Protein AF-A0A926KFV3-F1 (afdb_monomer)

Secondary structure (DSSP, 8-state):
---------HHHHHHHHHHHHHHHHHHHHHHTT-HHHHHHHHIIIIIHHHHHHHHHHHHHHHHHHHHTT-

Foldseek 3Di:
DDDPPPPPDV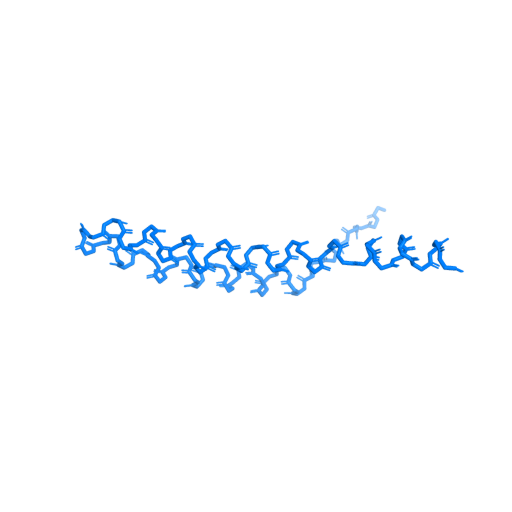CVVVLVVVLVVQLVVLVVCVVVVNNVVSVVSCCVSVVVSVVVVVCVVCVVVVVVVVVVVD

Radius of gyration: 18.04 Å; Cα contacts (8 Å, |Δi|>4): 24; chains: 1; bounding box: 54×16×49 Å

Mean predicted aligned error: 11.39 Å

pLDDT: mean 70.82, std 9.84, range [39.84, 82.62]

Sequence (70 aa):
MAKTFNHKEKGIAFGLTLLGFILCAGLQHFYLGRIFRGLLWFFTGGLFFIGTIYDLFTIGRQVERVNRQM

Solvent-accessible surface area (backbone atoms only — not comparable to full-atom values): 4074 Å² total; per-residue (Å²): 140,81,80,83,78,72,82,77,51,64,65,57,56,53,48,51,51,52,52,51,54,58,53,54,63,26,48,56,36,41,72,71,72,40,47,69,61,15,49,52,51,38,48,62,55,46,50,53,51,53,48,50,55,55,45,63,72,45,46,63,61,52,52,57,55,54,63,71,75,107

Structure (mmCIF, N/CA/C/O backbone):
data_AF-A0A926KFV3-F1
#
_entry.id   AF-A0A926KFV3-F1
#
loop_
_atom_site.group_PDB
_atom_site.id
_atom_site.type_symbol
_atom_site.label_atom_id
_atom_site.label_alt_id
_atom_site.label_comp_id
_atom_site.label_asym_id
_atom_site.label_entity_id
_atom_site.label_seq_id
_atom_site.pdbx_PDB_ins_code
_atom_site.Cartn_x
_atom_site.Cartn_y
_atom_site.Cartn_z
_atom_site.occupancy
_atom_site.B_iso_or_equiv
_atom_site.auth_seq_id
_atom_site.auth_comp_id
_atom_site.auth_asym_id
_atom_site.auth_atom_id
_atom_site.pdbx_PDB_model_num
ATOM 1 N N . MET A 1 1 ? 38.889 -12.953 5.684 1.00 39.84 1 MET A N 1
ATOM 2 C CA . MET A 1 1 ? 37.445 -13.196 5.906 1.00 39.84 1 MET A CA 1
ATOM 3 C C . MET A 1 1 ? 36.718 -11.849 5.906 1.00 39.84 1 MET A C 1
ATOM 5 O O . MET A 1 1 ? 36.427 -11.300 6.960 1.00 39.84 1 MET A O 1
ATOM 9 N N . ALA A 1 2 ? 36.540 -11.247 4.724 1.00 42.66 2 ALA A N 1
ATOM 10 C CA . ALA A 1 2 ? 35.938 -9.920 4.580 1.00 42.66 2 ALA A CA 1
ATOM 11 C C . ALA A 1 2 ? 34.408 -10.053 4.548 1.00 42.66 2 ALA A C 1
ATOM 13 O O . ALA A 1 2 ? 33.865 -10.796 3.735 1.00 42.66 2 ALA A O 1
ATOM 14 N N . LYS A 1 3 ? 33.731 -9.383 5.485 1.00 44.91 3 LYS A N 1
ATOM 15 C CA . LYS A 1 3 ? 32.275 -9.412 5.658 1.00 44.91 3 LYS A CA 1
ATOM 16 C C . LYS A 1 3 ? 31.571 -8.856 4.419 1.00 44.91 3 LYS A C 1
ATOM 18 O O . LYS A 1 3 ? 31.673 -7.670 4.119 1.00 44.91 3 LYS A O 1
ATOM 23 N N . THR A 1 4 ? 30.786 -9.710 3.774 1.00 50.94 4 THR A N 1
ATOM 24 C CA . THR A 1 4 ? 29.709 -9.364 2.844 1.00 50.94 4 THR A CA 1
ATOM 25 C C . THR A 1 4 ? 28.668 -8.511 3.577 1.00 50.94 4 THR A C 1
ATOM 27 O O . THR A 1 4 ? 27.701 -9.030 4.132 1.00 50.94 4 THR A O 1
ATOM 30 N N . PHE A 1 5 ? 28.867 -7.192 3.636 1.00 55.84 5 PHE A N 1
ATOM 31 C CA . PHE A 1 5 ? 27.843 -6.266 4.117 1.00 55.84 5 PHE A CA 1
ATOM 32 C C . PHE A 1 5 ? 26.804 -6.076 3.018 1.00 55.84 5 PHE A C 1
ATOM 34 O O . PHE A 1 5 ? 26.874 -5.189 2.174 1.00 55.84 5 PHE A O 1
ATOM 41 N N . ASN A 1 6 ? 25.876 -7.027 3.047 1.00 53.28 6 ASN A N 1
ATOM 42 C CA . ASN A 1 6 ? 24.581 -7.055 2.400 1.00 53.28 6 ASN A CA 1
ATOM 43 C C . ASN A 1 6 ? 24.022 -5.631 2.236 1.00 53.28 6 ASN A C 1
ATOM 45 O O . ASN A 1 6 ? 23.764 -4.935 3.222 1.00 53.28 6 ASN A O 1
ATOM 49 N N . HIS A 1 7 ? 23.902 -5.205 0.981 1.00 53.03 7 HIS A N 1
ATOM 50 C CA . HIS A 1 7 ? 23.339 -3.933 0.556 1.00 53.03 7 HIS A CA 1
ATOM 51 C C . HIS A 1 7 ? 21.896 -3.847 1.074 1.00 53.03 7 HIS A C 1
ATOM 53 O O . HIS A 1 7 ? 20.968 -4.316 0.423 1.00 53.03 7 HIS A O 1
ATOM 59 N N . LYS A 1 8 ? 21.694 -3.310 2.288 1.00 54.62 8 LYS A N 1
ATOM 60 C CA . LYS A 1 8 ? 20.350 -2.972 2.759 1.00 54.62 8 LYS A CA 1
ATOM 61 C C . LYS A 1 8 ? 19.869 -1.823 1.891 1.00 54.62 8 LYS A C 1
ATOM 63 O O . LYS A 1 8 ? 20.201 -0.663 2.131 1.00 54.62 8 LYS A O 1
ATOM 68 N N . GLU A 1 9 ? 19.129 -2.179 0.851 1.00 60.34 9 GLU A N 1
ATOM 69 C CA . GLU A 1 9 ? 18.481 -1.231 -0.031 1.00 60.34 9 GLU A CA 1
ATOM 70 C C . GLU A 1 9 ? 17.623 -0.308 0.821 1.00 60.34 9 GLU A C 1
ATOM 72 O O . GLU A 1 9 ? 16.685 -0.737 1.498 1.00 60.34 9 GLU A O 1
ATOM 77 N N . LYS A 1 10 ? 17.954 0.985 0.790 1.00 58.03 10 LYS A N 1
ATOM 78 C CA . LYS A 1 10 ? 17.146 2.031 1.425 1.00 58.03 10 LYS A CA 1
ATOM 79 C C . LYS A 1 10 ? 15.683 1.893 0.988 1.00 58.03 10 LYS A C 1
ATOM 81 O O . LYS A 1 10 ? 14.791 2.071 1.809 1.00 58.03 10 LYS A O 1
ATOM 86 N N . GLY A 1 11 ? 15.453 1.464 -0.257 1.00 64.56 11 GLY A N 1
ATOM 87 C CA . GLY A 1 11 ? 14.133 1.146 -0.796 1.00 64.56 11 GLY A CA 1
ATOM 88 C C . GLY A 1 11 ? 13.352 0.115 0.024 1.00 64.56 11 GLY A C 1
ATOM 89 O O . GLY A 1 11 ? 12.175 0.335 0.285 1.00 64.56 11 GLY A O 1
ATOM 90 N N . ILE A 1 12 ? 13.993 -0.946 0.524 1.00 69.50 12 ILE A N 1
ATOM 91 C CA . ILE A 1 12 ? 13.328 -1.963 1.355 1.00 69.50 12 ILE A CA 1
ATOM 92 C C . ILE A 1 12 ? 12.971 -1.387 2.733 1.00 69.50 12 ILE A C 1
ATOM 94 O O . ILE A 1 12 ? 11.882 -1.639 3.240 1.00 69.50 12 ILE A O 1
ATOM 98 N N . ALA A 1 13 ? 13.843 -0.569 3.332 1.00 72.44 13 ALA A N 1
ATOM 99 C CA . ALA A 1 13 ? 13.569 0.064 4.626 1.00 72.44 13 ALA A CA 1
ATOM 100 C C . ALA A 1 13 ? 12.441 1.114 4.545 1.00 72.44 13 ALA A C 1
ATOM 102 O O . ALA A 1 13 ? 11.546 1.131 5.394 1.00 72.44 13 ALA A O 1
ATOM 103 N N . PHE A 1 14 ? 12.440 1.951 3.501 1.00 70.81 14 PHE A N 1
ATOM 104 C CA . PHE A 1 14 ? 11.347 2.887 3.217 1.00 70.81 14 PHE A CA 1
ATOM 105 C C . PHE A 1 14 ? 10.050 2.148 2.872 1.00 70.81 14 PHE A C 1
ATOM 107 O O . PHE A 1 14 ? 8.988 2.518 3.370 1.00 70.81 14 PHE A O 1
ATOM 114 N N . GLY A 1 15 ? 10.148 1.063 2.101 1.00 71.31 15 GLY A N 1
ATOM 115 C CA . GLY A 1 15 ? 9.036 0.178 1.768 1.00 71.31 15 GLY A CA 1
ATOM 116 C C . GLY A 1 15 ? 8.381 -0.416 3.011 1.00 71.31 15 GLY A C 1
ATOM 117 O O . GLY A 1 15 ? 7.177 -0.260 3.178 1.00 71.31 15 GLY A O 1
ATOM 118 N N . LEU A 1 16 ? 9.158 -1.010 3.926 1.00 67.50 16 LEU A N 1
ATOM 119 C CA . LEU A 1 16 ? 8.650 -1.548 5.196 1.00 67.50 16 LEU A CA 1
ATOM 120 C C . LEU A 1 16 ? 8.018 -0.468 6.084 1.00 67.50 16 LEU A C 1
ATOM 122 O O . LEU A 1 16 ? 7.005 -0.727 6.730 1.00 67.50 16 LEU A O 1
ATOM 126 N N . THR A 1 17 ? 8.594 0.735 6.108 1.00 68.94 17 THR A N 1
ATOM 127 C CA . THR A 1 17 ? 8.068 1.858 6.900 1.00 68.94 17 THR A CA 1
ATOM 128 C C . THR A 1 17 ? 6.720 2.339 6.357 1.00 68.94 17 THR A C 1
ATOM 130 O O . THR A 1 17 ? 5.786 2.516 7.13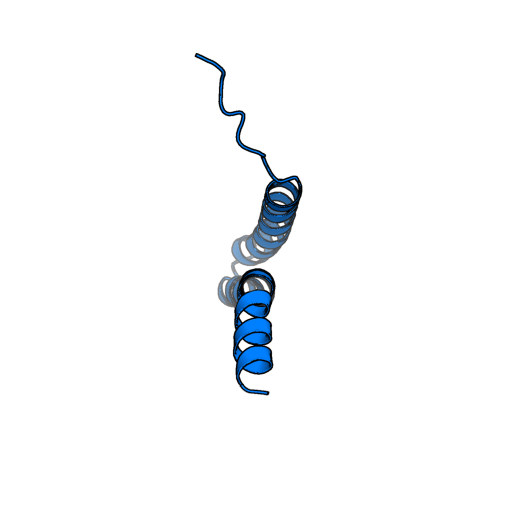6 1.00 68.94 17 THR A O 1
ATOM 133 N N . LEU A 1 18 ? 6.572 2.479 5.031 1.00 70.06 18 LEU A N 1
ATOM 134 C CA . LEU A 1 18 ? 5.283 2.801 4.404 1.00 70.06 18 LEU A CA 1
ATOM 135 C C . LEU A 1 18 ? 4.253 1.686 4.617 1.00 70.06 18 LEU A C 1
ATOM 137 O O . LEU A 1 18 ? 3.105 1.973 4.952 1.00 70.06 18 LEU A O 1
ATOM 141 N N . LEU A 1 19 ? 4.668 0.423 4.473 1.00 70.25 19 LEU A N 1
ATOM 142 C CA . LEU A 1 19 ? 3.806 -0.740 4.699 1.00 70.25 19 LEU A CA 1
ATOM 143 C C . LEU A 1 19 ? 3.278 -0.761 6.138 1.00 70.25 19 LEU A C 1
ATOM 145 O O . LEU A 1 19 ? 2.082 -0.944 6.343 1.00 70.25 19 LEU A O 1
ATOM 149 N N . GLY A 1 20 ? 4.142 -0.501 7.126 1.00 68.88 20 GLY A N 1
ATOM 150 C CA . GLY A 1 20 ? 3.756 -0.377 8.532 1.00 68.88 20 GLY A CA 1
ATOM 151 C C . GLY A 1 20 ? 2.789 0.782 8.792 1.00 68.88 20 GLY A C 1
ATOM 152 O O . GLY A 1 20 ? 1.827 0.620 9.539 1.00 68.88 20 GLY A O 1
ATOM 153 N N . PHE A 1 21 ? 2.986 1.927 8.133 1.00 69.19 21 PHE A N 1
ATOM 154 C CA . PHE A 1 21 ? 2.107 3.095 8.267 1.00 69.19 21 PHE A CA 1
ATOM 155 C C . PHE A 1 21 ? 0.698 2.833 7.712 1.00 69.19 21 PHE A C 1
ATOM 157 O O . PHE A 1 21 ? -0.301 3.162 8.353 1.00 69.19 21 PHE A O 1
ATOM 164 N N . ILE A 1 22 ? 0.612 2.181 6.548 1.00 67.88 22 ILE A N 1
ATOM 165 C CA . ILE A 1 22 ? -0.657 1.800 5.911 1.00 67.88 22 ILE A CA 1
ATOM 166 C C . ILE A 1 22 ? -1.362 0.700 6.723 1.00 67.88 22 ILE A C 1
ATOM 168 O O . ILE A 1 22 ? -2.579 0.761 6.909 1.00 67.88 22 ILE A O 1
ATOM 172 N N . LEU A 1 23 ? -0.613 -0.266 7.273 1.00 67.56 23 LEU A N 1
ATOM 173 C CA . LEU A 1 23 ? -1.158 -1.300 8.161 1.00 67.56 23 LEU A CA 1
ATOM 174 C C . LEU A 1 23 ? -1.774 -0.713 9.438 1.00 67.56 23 LEU A C 1
ATOM 176 O O . LEU A 1 23 ? -2.880 -1.096 9.823 1.00 67.56 23 LEU A O 1
ATOM 180 N N . CYS A 1 24 ? -1.079 0.225 10.089 1.00 67.00 24 CYS A N 1
ATOM 181 C CA . CYS A 1 24 ? -1.552 0.860 11.321 1.00 67.00 24 CYS A CA 1
ATOM 182 C C . CYS A 1 24 ? -2.855 1.648 11.117 1.00 67.00 24 CYS A C 1
ATOM 184 O O . CYS A 1 24 ? -3.715 1.640 12.000 1.00 67.00 24 CYS A O 1
ATOM 186 N N . ALA A 1 25 ? -3.054 2.265 9.948 1.00 64.81 25 ALA A N 1
ATOM 187 C CA . ALA A 1 25 ? -4.291 2.981 9.631 1.00 64.81 25 ALA A CA 1
ATOM 188 C C . ALA A 1 25 ? -5.527 2.054 9.563 1.00 64.81 25 ALA A C 1
ATOM 190 O O . ALA A 1 25 ? -6.625 2.450 9.959 1.00 64.81 25 ALA A O 1
ATOM 191 N N . GLY A 1 26 ? -5.363 0.794 9.143 1.00 61.53 26 GLY A N 1
ATOM 192 C CA . GLY A 1 26 ? -6.443 -0.204 9.143 1.00 61.53 26 GLY A CA 1
ATOM 193 C C . GLY A 1 26 ? -6.816 -0.711 10.544 1.00 61.53 26 GLY A C 1
ATOM 194 O O . GLY A 1 26 ? -7.983 -1.024 10.803 1.00 61.53 26 GLY A O 1
ATOM 195 N N . LEU A 1 27 ? -5.851 -0.735 11.473 1.00 68.69 27 LEU A N 1
ATOM 196 C CA . LEU A 1 27 ? -6.053 -1.209 12.848 1.00 68.69 27 LEU A CA 1
ATOM 197 C C . LEU A 1 27 ? -7.046 -0.340 13.633 1.00 68.69 27 LEU A C 1
ATOM 199 O O . LEU A 1 27 ? -7.827 -0.869 14.421 1.00 68.69 27 LEU A O 1
ATOM 203 N N . GLN A 1 28 ? -7.083 0.973 13.381 1.00 69.50 28 GLN A N 1
ATOM 204 C CA . GLN A 1 28 ? -8.039 1.880 14.028 1.00 69.50 28 GLN A CA 1
ATOM 205 C C . GLN A 1 28 ? -9.494 1.502 13.701 1.00 69.50 28 GLN A C 1
ATOM 207 O O . GLN A 1 28 ? -10.357 1.507 14.579 1.00 69.50 28 GLN A O 1
ATOM 212 N N . HIS A 1 29 ? -9.776 1.107 12.455 1.00 69.56 29 HIS A N 1
ATOM 213 C CA . HIS A 1 29 ? -11.105 0.634 12.052 1.00 69.56 29 HIS A CA 1
ATOM 214 C C . HIS A 1 29 ? -11.452 -0.740 12.635 1.00 69.56 29 HIS A C 1
ATOM 216 O O . HIS A 1 29 ? -12.627 -1.007 12.903 1.00 69.56 29 HIS A O 1
ATOM 222 N N . PHE A 1 30 ? -10.439 -1.577 12.877 1.00 68.69 30 PHE A N 1
ATOM 223 C CA . PHE A 1 30 ? -10.587 -2.842 13.594 1.00 68.69 30 PHE A CA 1
ATOM 224 C C . PHE A 1 30 ? -10.940 -2.610 15.072 1.00 68.69 30 PHE A C 1
ATOM 226 O O . PHE A 1 30 ? -11.834 -3.267 15.601 1.00 68.69 30 PHE A O 1
ATOM 233 N N . TYR A 1 31 ? -10.311 -1.614 15.705 1.00 69.19 31 TYR A N 1
ATOM 234 C CA . TYR A 1 31 ? -10.564 -1.226 17.095 1.00 69.19 31 TYR A CA 1
ATOM 235 C C . TYR A 1 31 ? -11.977 -0.661 17.315 1.00 69.19 31 TYR A C 1
ATOM 237 O O . TYR A 1 31 ? -12.611 -0.938 18.326 1.00 69.19 31 TYR A O 1
ATOM 245 N N . LEU A 1 32 ? -12.527 0.056 16.331 1.00 79.56 32 LEU A N 1
ATOM 246 C CA . LEU A 1 32 ? -13.900 0.587 16.349 1.00 79.56 32 LEU A CA 1
ATOM 247 C C . LEU A 1 32 ? -15.002 -0.494 16.213 1.00 79.56 32 LEU A C 1
ATOM 249 O O . LEU A 1 32 ? -16.167 -0.156 16.000 1.00 79.56 32 LEU A O 1
ATOM 253 N N . GLY A 1 33 ? -14.661 -1.788 16.263 1.00 76.88 33 GLY A N 1
ATOM 254 C CA . GLY A 1 33 ? -15.608 -2.905 16.129 1.00 76.88 33 GLY A CA 1
ATOM 255 C C . GLY A 1 33 ? -16.160 -3.099 14.710 1.00 76.88 33 GLY A C 1
ATOM 256 O O . GLY A 1 33 ? -17.011 -3.955 14.477 1.00 76.88 33 GLY A O 1
ATOM 257 N N . ARG A 1 34 ? -15.672 -2.330 13.726 1.00 76.88 34 ARG A N 1
ATOM 258 C CA . ARG A 1 34 ? -16.089 -2.391 12.315 1.00 76.88 34 ARG A CA 1
ATOM 259 C C . ARG A 1 34 ? -15.072 -3.169 11.479 1.00 76.88 34 ARG A C 1
ATOM 261 O O . ARG A 1 34 ? -14.534 -2.655 10.496 1.00 76.88 34 ARG A O 1
ATOM 268 N N . ILE A 1 35 ? -14.866 -4.433 11.854 1.00 77.81 35 ILE A N 1
ATOM 269 C CA . ILE A 1 35 ? -13.892 -5.365 11.256 1.00 77.81 35 ILE A CA 1
ATOM 270 C C . ILE A 1 35 ? -14.000 -5.409 9.725 1.00 77.81 35 ILE A C 1
ATOM 272 O O . ILE A 1 35 ? -12.991 -5.278 9.040 1.00 77.81 35 ILE A O 1
ATOM 276 N N . PHE A 1 36 ? -15.215 -5.496 9.174 1.00 77.62 36 PHE A N 1
ATOM 277 C CA . PHE A 1 36 ? -15.432 -5.544 7.722 1.00 77.62 36 PHE A CA 1
ATOM 278 C C . PHE A 1 36 ? -14.900 -4.316 6.977 1.00 77.62 36 PHE A C 1
ATOM 280 O O . PHE A 1 36 ? -14.305 -4.457 5.913 1.00 77.62 36 PHE A O 1
ATOM 287 N N . ARG A 1 37 ? -15.080 -3.108 7.527 1.00 78.88 37 ARG A N 1
ATOM 288 C CA . ARG A 1 37 ? -14.562 -1.881 6.900 1.00 78.88 37 ARG A CA 1
ATOM 289 C C . ARG A 1 37 ? -13.042 -1.806 6.997 1.00 78.88 37 ARG A C 1
ATOM 291 O O . ARG A 1 37 ? -12.410 -1.405 6.028 1.00 78.88 37 ARG A O 1
ATOM 298 N N . GLY A 1 38 ? -12.472 -2.219 8.130 1.00 76.19 38 GLY A N 1
ATOM 299 C CA . GLY A 1 38 ? -11.020 -2.301 8.302 1.00 76.19 38 GLY A CA 1
ATOM 300 C C . GLY A 1 38 ? -10.382 -3.305 7.345 1.00 76.19 38 GLY A C 1
ATOM 301 O O . GLY A 1 38 ? -9.373 -2.998 6.722 1.00 76.19 38 GLY A O 1
ATOM 302 N N . LEU A 1 39 ? -11.015 -4.466 7.160 1.00 78.81 39 LEU A N 1
ATOM 303 C CA . LEU A 1 39 ? -10.540 -5.505 6.254 1.00 78.81 39 LEU A CA 1
ATOM 304 C C . LEU A 1 39 ? -10.661 -5.078 4.788 1.00 78.81 39 LEU A C 1
ATOM 306 O O . LEU A 1 39 ? -9.717 -5.257 4.026 1.00 78.81 39 LEU A O 1
ATOM 310 N N . LEU A 1 40 ? -11.783 -4.459 4.403 1.00 81.56 40 LEU A N 1
ATOM 311 C CA . LEU A 1 40 ? -11.959 -3.936 3.051 1.00 81.56 40 LEU A CA 1
ATOM 312 C C . LEU A 1 40 ? -10.885 -2.891 2.733 1.00 81.56 40 LEU A C 1
ATOM 314 O O . LEU A 1 40 ? -10.251 -3.001 1.694 1.00 81.56 40 LEU A O 1
ATOM 318 N N . TRP A 1 41 ? -10.627 -1.949 3.648 1.00 75.25 41 TRP A N 1
ATOM 319 C CA . TRP A 1 41 ? -9.612 -0.901 3.487 1.00 75.25 41 TRP A CA 1
ATOM 320 C C . TRP A 1 41 ? -8.178 -1.447 3.507 1.00 75.25 41 TRP A C 1
ATOM 322 O O . TRP A 1 41 ? -7.324 -0.988 2.754 1.00 75.25 41 TRP A O 1
ATOM 332 N N . PHE A 1 42 ? -7.915 -2.471 4.321 1.00 78.81 42 PHE A N 1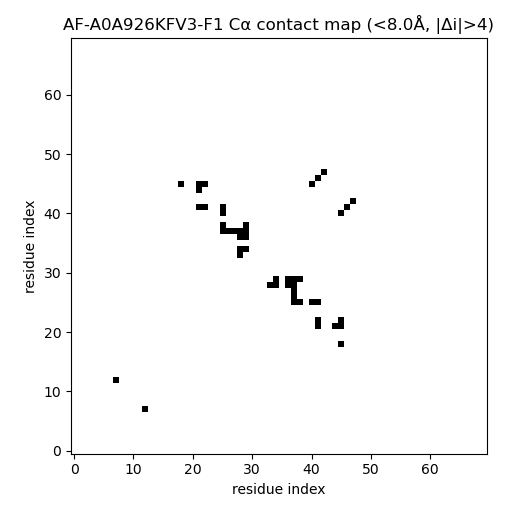
ATOM 333 C CA . PHE A 1 42 ? -6.649 -3.201 4.315 1.00 78.81 42 PHE A CA 1
ATOM 334 C C . PHE A 1 42 ? -6.419 -3.918 2.981 1.00 78.81 42 PHE A C 1
ATOM 336 O O . PHE A 1 42 ? -5.312 -3.881 2.452 1.00 78.81 42 PHE A O 1
ATOM 343 N N . PHE A 1 43 ? -7.453 -4.526 2.397 1.00 76.69 43 PHE A N 1
ATOM 344 C CA . PHE A 1 43 ? -7.341 -5.152 1.085 1.00 76.69 43 PHE A CA 1
ATOM 345 C C . PHE A 1 43 ? -7.187 -4.118 -0.036 1.00 76.69 43 PHE A C 1
ATOM 347 O O . PHE A 1 43 ? -6.288 -4.278 -0.853 1.00 76.69 43 PHE A O 1
ATOM 354 N N . THR A 1 44 ? -7.969 -3.033 -0.076 1.00 77.38 44 THR A N 1
ATOM 355 C CA . THR A 1 44 ? -7.803 -2.005 -1.123 1.00 77.38 44 THR A CA 1
ATOM 356 C C . THR A 1 44 ? -6.512 -1.207 -0.990 1.00 77.38 44 THR A C 1
ATOM 358 O O . THR A 1 44 ? -5.894 -0.918 -2.005 1.00 77.38 44 THR A O 1
ATOM 361 N N . GLY A 1 45 ? -6.071 -0.852 0.216 1.00 75.69 45 GLY A N 1
ATOM 362 C CA . GLY A 1 45 ? -4.821 -0.112 0.415 1.00 75.69 45 GLY A CA 1
ATOM 363 C C . GLY A 1 45 ? -3.585 -1.011 0.374 1.00 75.69 45 GLY A C 1
ATOM 364 O O . GLY A 1 45 ? -2.589 -0.684 -0.262 1.00 75.69 45 GLY A O 1
ATOM 365 N N . GLY A 1 46 ? -3.656 -2.172 1.023 1.00 74.38 46 GLY A N 1
ATOM 366 C CA . GLY A 1 46 ? -2.546 -3.111 1.160 1.00 74.38 46 GLY A CA 1
ATOM 367 C C . GLY A 1 46 ? -2.278 -3.931 -0.100 1.00 74.38 46 GLY A C 1
ATOM 368 O O . GLY A 1 46 ? -1.137 -3.957 -0.557 1.00 74.38 46 GLY A O 1
ATOM 369 N N . LEU A 1 47 ? -3.293 -4.568 -0.707 1.00 74.75 47 LEU A N 1
ATOM 370 C CA . LEU A 1 47 ? -3.065 -5.363 -1.927 1.00 74.75 47 LEU A CA 1
ATOM 371 C C . LEU A 1 47 ? -2.670 -4.491 -3.110 1.00 74.75 47 LEU A C 1
ATOM 373 O O . LEU A 1 47 ? -1.842 -4.912 -3.907 1.00 74.75 47 LEU A O 1
ATOM 377 N N . PHE A 1 48 ? -3.234 -3.291 -3.233 1.00 77.94 48 PHE A N 1
ATOM 378 C CA . PHE A 1 48 ? -2.893 -2.396 -4.336 1.00 77.94 48 PHE A CA 1
ATOM 379 C C . PHE A 1 48 ? -1.438 -1.924 -4.228 1.00 77.94 48 PHE A C 1
ATOM 381 O O . PHE A 1 48 ? -0.710 -1.901 -5.220 1.00 77.94 48 PHE A O 1
ATOM 388 N N . PHE A 1 49 ? -0.975 -1.646 -3.007 1.00 73.62 49 PHE A N 1
ATOM 389 C CA . PHE A 1 49 ? 0.411 -1.266 -2.748 1.00 73.62 49 PHE A CA 1
ATOM 390 C C . PHE A 1 49 ? 1.387 -2.437 -2.951 1.00 73.62 49 PHE A C 1
ATOM 392 O O . PHE A 1 49 ? 2.384 -2.297 -3.657 1.00 73.62 49 PHE A O 1
ATOM 399 N N . ILE A 1 50 ? 1.075 -3.618 -2.405 1.00 77.75 50 ILE A N 1
ATOM 400 C CA . ILE A 1 50 ? 1.886 -4.836 -2.582 1.00 77.75 50 ILE A CA 1
ATOM 401 C C . ILE A 1 50 ? 1.915 -5.264 -4.056 1.00 77.75 50 ILE A C 1
ATOM 403 O O . ILE A 1 50 ? 2.978 -5.596 -4.576 1.00 77.75 50 ILE A O 1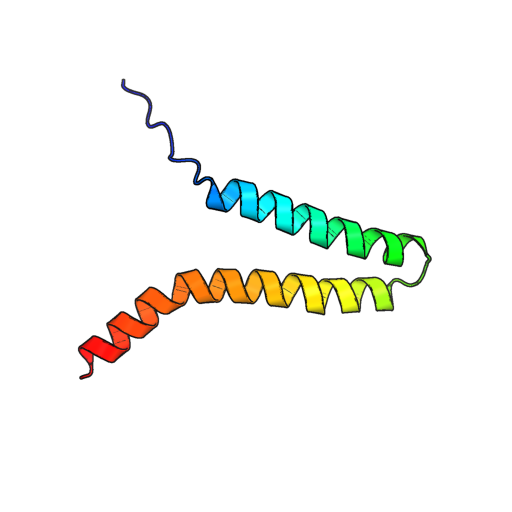
ATOM 407 N N . GLY A 1 51 ? 0.771 -5.216 -4.740 1.00 79.81 51 GLY A N 1
ATOM 408 C CA . GLY A 1 51 ? 0.641 -5.533 -6.159 1.00 79.81 51 GLY A CA 1
ATOM 409 C C . GLY A 1 51 ? 1.469 -4.597 -7.034 1.00 79.81 51 GLY A C 1
ATOM 410 O O . GLY A 1 51 ? 2.195 -5.074 -7.897 1.00 79.81 51 GLY A O 1
ATOM 411 N N . THR A 1 52 ? 1.454 -3.291 -6.750 1.00 79.44 52 THR A N 1
ATOM 412 C CA . THR A 1 52 ? 2.268 -2.302 -7.480 1.00 79.44 52 THR A CA 1
ATOM 413 C C . THR A 1 52 ? 3.767 -2.550 -7.298 1.00 79.44 52 THR A C 1
ATOM 415 O O . THR A 1 52 ? 4.526 -2.495 -8.261 1.00 79.44 52 THR A O 1
ATOM 418 N N . ILE A 1 53 ? 4.219 -2.869 -6.080 1.00 79.81 53 ILE A N 1
ATOM 419 C CA . ILE A 1 53 ? 5.632 -3.193 -5.833 1.00 79.81 53 ILE A CA 1
ATOM 420 C C . ILE A 1 53 ? 6.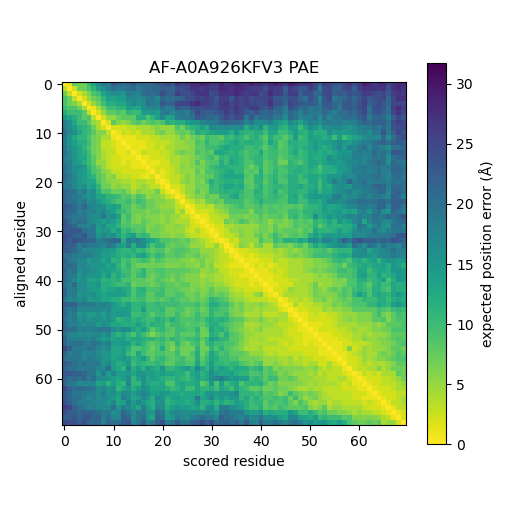025 -4.474 -6.575 1.00 79.81 53 ILE A C 1
ATOM 422 O O . ILE A 1 53 ? 7.056 -4.506 -7.242 1.00 79.81 53 ILE A O 1
ATOM 426 N N . TYR A 1 54 ? 5.210 -5.525 -6.484 1.00 80.44 54 TYR A N 1
ATOM 427 C CA . TYR A 1 54 ? 5.480 -6.791 -7.163 1.00 80.44 54 TYR A CA 1
ATOM 428 C C . TYR A 1 54 ? 5.519 -6.636 -8.693 1.00 80.44 54 TYR A C 1
ATOM 430 O O . TYR A 1 54 ? 6.379 -7.223 -9.358 1.00 80.44 54 TYR A O 1
ATOM 438 N N . ASP A 1 55 ? 4.627 -5.811 -9.241 1.00 82.00 55 ASP A N 1
ATOM 439 C CA . ASP A 1 55 ? 4.575 -5.492 -10.666 1.00 82.00 55 ASP A CA 1
ATOM 440 C C . ASP A 1 55 ? 5.832 -4.742 -11.132 1.00 82.00 55 ASP A C 1
ATOM 442 O O . ASP A 1 55 ? 6.444 -5.137 -12.124 1.00 82.00 55 ASP A O 1
ATOM 446 N N . LEU A 1 56 ? 6.313 -3.763 -10.355 1.00 79.31 56 LEU A N 1
ATOM 447 C CA . LEU A 1 56 ? 7.554 -3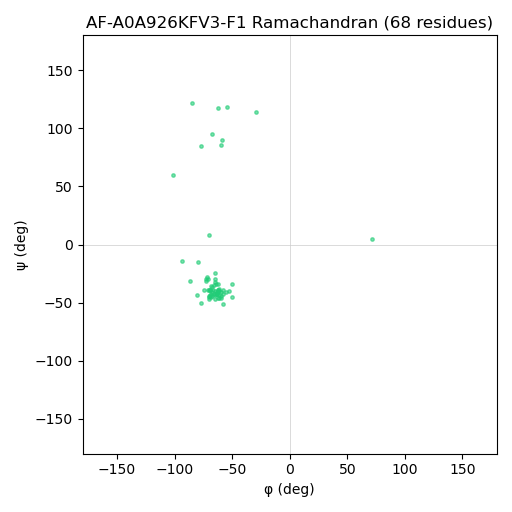.034 -10.649 1.00 79.31 56 LEU A CA 1
ATOM 448 C C . LEU A 1 56 ? 8.778 -3.959 -10.763 1.00 79.31 56 LEU A C 1
ATOM 450 O O . LEU A 1 56 ? 9.603 -3.776 -11.657 1.00 79.31 56 LEU A O 1
ATOM 454 N N . PHE A 1 57 ? 8.888 -4.983 -9.910 1.00 79.94 57 PHE A N 1
ATOM 455 C CA . PHE A 1 57 ? 9.969 -5.977 -10.007 1.00 79.94 57 PHE A CA 1
ATOM 456 C C . PHE A 1 57 ? 9.810 -6.929 -11.203 1.00 79.94 57 PHE A C 1
ATOM 458 O O . PHE A 1 57 ? 10.798 -7.451 -11.724 1.00 79.94 57 PHE A O 1
ATOM 465 N N . THR A 1 58 ? 8.579 -7.169 -11.652 1.00 81.38 58 THR A N 1
ATOM 466 C CA . THR A 1 58 ? 8.278 -8.089 -12.756 1.00 81.38 58 THR A CA 1
ATOM 467 C C . THR A 1 58 ? 8.361 -7.415 -14.130 1.00 81.38 58 THR A C 1
ATOM 469 O O . THR A 1 58 ? 8.763 -8.065 -15.100 1.00 81.38 58 THR A O 1
ATOM 472 N N . ILE A 1 59 ? 8.052 -6.117 -14.228 1.00 82.62 59 ILE A N 1
ATOM 473 C CA . ILE A 1 59 ? 8.019 -5.339 -15.478 1.00 82.62 59 ILE A CA 1
ATOM 474 C C . ILE A 1 59 ? 9.321 -5.450 -16.280 1.00 82.62 59 ILE A C 1
ATOM 476 O O . ILE A 1 59 ? 9.265 -5.639 -17.494 1.00 82.62 59 ILE A O 1
ATOM 480 N N . GLY A 1 60 ? 10.487 -5.435 -15.622 1.00 79.19 60 GLY A N 1
ATOM 481 C CA . GLY A 1 60 ? 11.782 -5.530 -16.308 1.00 79.19 60 GLY A CA 1
ATOM 482 C C . GLY A 1 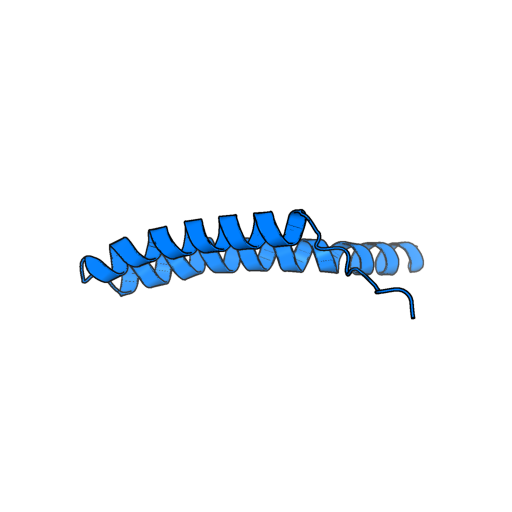60 ? 11.915 -6.802 -17.151 1.00 79.19 60 GLY A C 1
ATOM 483 O O . GLY A 1 60 ? 12.325 -6.748 -18.310 1.00 79.19 60 GLY A O 1
ATOM 484 N N . ARG A 1 61 ? 11.463 -7.947 -16.620 1.00 74.06 61 ARG A N 1
ATOM 485 C CA . ARG A 1 61 ? 11.466 -9.215 -17.367 1.00 74.06 61 ARG A CA 1
ATOM 486 C C . ARG A 1 61 ? 10.404 -9.262 -18.460 1.00 74.06 61 ARG A C 1
ATOM 488 O O . ARG A 1 61 ? 10.628 -9.924 -19.470 1.00 74.06 61 ARG A O 1
ATOM 495 N N . GLN A 1 62 ? 9.262 -8.602 -18.272 1.00 75.88 62 GLN A N 1
ATOM 496 C CA . GLN A 1 62 ? 8.210 -8.547 -19.291 1.00 75.88 62 GLN A CA 1
ATOM 497 C C . GLN A 1 62 ? 8.661 -7.731 -20.507 1.00 75.88 62 GLN A C 1
ATOM 499 O O . GLN A 1 62 ? 8.539 -8.206 -21.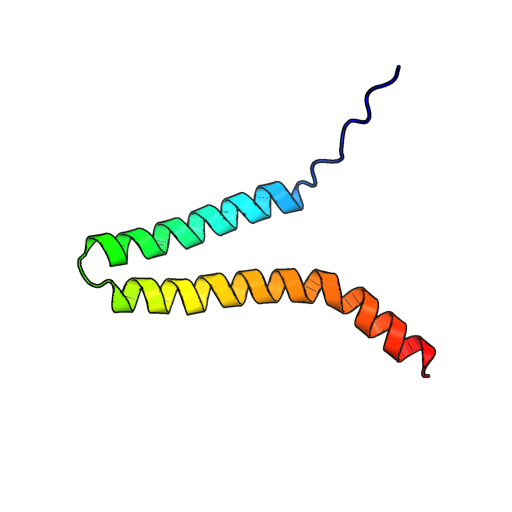634 1.00 75.88 62 GLN A O 1
ATOM 504 N N . VAL A 1 63 ? 9.269 -6.564 -20.280 1.00 79.25 63 VAL A N 1
ATOM 505 C CA . VAL A 1 63 ? 9.790 -5.696 -21.348 1.00 79.25 63 VAL A CA 1
ATOM 506 C C . VAL A 1 63 ? 10.891 -6.399 -22.141 1.00 79.25 63 VAL A C 1
ATOM 508 O O . VAL A 1 63 ? 10.832 -6.432 -23.366 1.00 79.25 63 VAL A O 1
ATOM 511 N N . GLU A 1 64 ? 11.851 -7.043 -21.472 1.00 78.88 64 GLU A N 1
ATOM 512 C CA . GLU A 1 64 ? 12.946 -7.760 -22.146 1.00 78.88 64 GLU A CA 1
ATOM 513 C C . GLU A 1 64 ? 12.451 -8.969 -22.963 1.00 78.88 64 GLU A C 1
ATOM 515 O O . GLU A 1 64 ? 13.048 -9.351 -23.971 1.00 78.88 64 GLU A O 1
ATOM 520 N N . ARG A 1 65 ? 11.342 -9.589 -22.542 1.00 75.19 65 ARG A N 1
ATOM 521 C CA . ARG A 1 65 ? 10.710 -10.702 -23.260 1.00 75.19 65 ARG A CA 1
ATOM 522 C C . ARG A 1 65 ? 9.974 -10.230 -24.514 1.00 75.19 65 ARG A C 1
ATOM 524 O O . ARG A 1 65 ? 10.065 -10.913 -25.527 1.00 75.19 65 ARG A O 1
ATOM 531 N N . VAL A 1 66 ? 9.305 -9.078 -24.456 1.00 81.31 66 VAL A N 1
ATOM 532 C CA . VAL A 1 66 ? 8.646 -8.453 -25.616 1.00 81.31 66 VAL A CA 1
ATOM 533 C C . VAL A 1 66 ? 9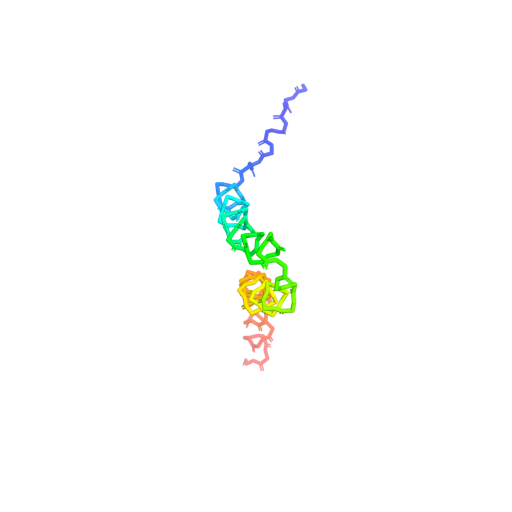.681 -7.913 -26.608 1.00 81.31 66 VAL A C 1
ATOM 535 O O . VAL A 1 66 ? 9.573 -8.191 -27.796 1.00 81.31 66 VAL A O 1
ATOM 538 N N . ASN A 1 67 ? 10.737 -7.240 -26.137 1.00 75.56 67 ASN A N 1
ATOM 539 C CA . ASN A 1 67 ? 11.794 -6.701 -27.004 1.00 75.56 67 ASN A CA 1
ATOM 540 C C . ASN A 1 67 ? 12.609 -7.774 -27.739 1.00 75.56 67 ASN A C 1
ATOM 542 O O . ASN A 1 67 ? 13.205 -7.468 -28.757 1.00 75.56 67 ASN A O 1
ATOM 546 N N . ARG A 1 68 ? 12.676 -9.010 -27.225 1.00 70.19 68 ARG A N 1
ATOM 547 C CA . ARG A 1 68 ? 13.305 -10.145 -27.928 1.00 70.19 68 ARG A CA 1
ATOM 548 C C . ARG A 1 68 ? 12.412 -10.780 -28.998 1.00 70.19 68 ARG A C 1
ATOM 550 O O . ARG A 1 68 ? 12.898 -11.616 -29.752 1.00 70.19 68 ARG A O 1
ATOM 557 N N . GLN A 1 69 ? 11.114 -10.482 -28.984 1.00 69.88 69 GLN A N 1
ATOM 558 C CA . GLN A 1 69 ? 10.151 -10.977 -29.973 1.00 69.88 69 GLN A CA 1
ATOM 559 C C . GLN A 1 69 ? 9.943 -9.996 -31.133 1.00 69.88 69 GLN A C 1
ATOM 561 O O . GLN A 1 69 ? 9.363 -10.393 -32.142 1.00 69.88 69 GLN A O 1
ATOM 566 N N . MET A 1 70 ? 10.401 -8.749 -30.980 1.00 55.19 70 MET A N 1
ATOM 567 C CA . MET A 1 70 ? 10.553 -7.771 -32.061 1.00 55.19 70 MET A CA 1
ATOM 568 C C . MET A 1 70 ? 11.955 -7.868 -32.658 1.00 55.19 70 MET A C 1
ATOM 570 O O . MET A 1 70 ? 12.066 -7.650 -33.882 1.00 55.19 70 MET A O 1
#